Protein AF-A0A2N0QVG3-F1 (afdb_monomer)

Nearest PDB structures (foldseek):
  6f7s-assembly2_D  TM=3.711E-01  e=4.520E-01  Homo sapiens
  6f7s-assembly1_C  TM=3.712E-01  e=8.905E-01  Homo sapiens

Sequence (125 aa):
MELTIAETSQLQQLRAEILGELDKDENNLYSEEEEENINEDENLNNKKSSAWNYFKLQISGKKICKNCSQEYGEKTGISTLKKHLYYKHNIIIDKIKNTQTTLNFPRVDPWPITKQQMRNIAFVD

Organism: NCBI:txid588596

InterPro domains:
  IPR003656 Zinc finger, BED-type [PF02892] (49-90)
  IPR003656 Zinc finger, BED-type [PS50808] (46-96)
  IPR036236 Zinc finger C2H2 superfamily [SSF57667] (49-96)

Foldseek 3Di:
DDDDPVVVVVVVVVVVVVVVPPPDDDDDDDPPPPPVPPDPPPDDPDPDFPLLVQWDQDPQLWIAGNPPRDIDHNPDDPVVSQVCCCPPVVDHGPDPPPDDDDDPDPDDDPDDPVVVVVVVVVVPD

Secondary structure (DSSP, 8-state):
----HHHHHHHHHHHHHHHHTSSS-------------------------GGGGGEEEPTTS-EEETTT--EE-TT--HHHHHHHHHHHH----S---------------SS-HHHHHHHHHTT--

Radius of gyration: 36.76 Å; Cα contacts (8 Å, |Δi|>4): 51; chains: 1; bounding box: 73×49×100 Å

Mean predicted aligned error: 18.9 Å

Solvent-accessible surface area (backbone atoms only — not comparable to full-atom values): 8514 Å² total; per-residue (Å²): 138,80,82,58,74,67,61,58,52,53,54,52,51,56,53,53,53,65,64,66,67,76,82,75,86,83,86,84,80,83,81,73,81,72,75,75,77,80,67,87,77,80,84,63,100,60,91,69,64,75,64,54,79,52,44,45,78,44,96,88,47,32,34,29,33,74,87,76,64,51,77,38,60,60,86,63,53,69,69,60,53,46,48,47,36,34,78,77,67,70,45,84,73,71,85,81,76,88,69,79,82,77,78,87,68,84,86,74,73,93,59,60,67,70,60,53,49,55,54,58,59,71,69,74,118

Structure (mmCIF, N/CA/C/O backbone):
data_AF-A0A2N0QVG3-F1
#
_entry.id   AF-A0A2N0QVG3-F1
#
loop_
_atom_site.group_PDB
_atom_site.id
_atom_site.type_symbol
_atom_site.label_atom_id
_atom_site.label_alt_id
_atom_site.label_comp_id
_atom_site.label_asym_id
_atom_site.label_entity_id
_atom_site.label_seq_id
_atom_site.pdbx_PDB_ins_code
_atom_site.Cartn_x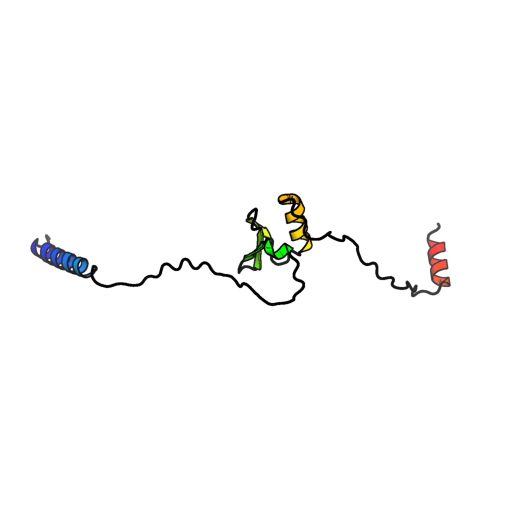
_atom_site.Cartn_y
_atom_site.Cartn_z
_atom_site.occupancy
_atom_site.B_iso_or_equiv
_atom_site.auth_seq_id
_atom_site.auth_comp_id
_atom_site.auth_asym_id
_atom_site.auth_atom_id
_atom_site.pdbx_PDB_model_num
ATOM 1 N N . MET A 1 1 ? -22.546 -13.315 76.893 1.00 44.44 1 MET A N 1
ATOM 2 C CA . MET A 1 1 ? -22.158 -11.897 77.029 1.00 44.44 1 MET A CA 1
ATOM 3 C C . MET A 1 1 ? -22.907 -11.179 75.924 1.00 44.44 1 MET A C 1
ATOM 5 O O . MET A 1 1 ? -22.442 -11.156 74.795 1.00 44.44 1 MET A O 1
ATOM 9 N N . GLU A 1 2 ? -24.154 -10.810 76.208 1.00 51.47 2 GLU A N 1
ATOM 10 C CA . GLU A 1 2 ? -25.101 -10.301 75.212 1.00 51.47 2 GLU A CA 1
ATOM 11 C C . GLU A 1 2 ? -25.014 -8.774 75.201 1.00 51.47 2 GLU A C 1
ATOM 13 O O . GLU A 1 2 ? -25.274 -8.133 76.219 1.00 51.47 2 GLU A O 1
ATOM 18 N N . LEU A 1 3 ? -24.561 -8.209 74.080 1.00 49.81 3 LEU A N 1
ATOM 19 C CA . LEU A 1 3 ? -24.538 -6.765 73.856 1.00 49.81 3 LEU A CA 1
ATOM 20 C C . LEU A 1 3 ? -25.980 -6.261 73.737 1.00 49.81 3 LEU A C 1
ATOM 22 O O . LEU A 1 3 ? -26.829 -6.880 73.093 1.00 49.81 3 LEU A O 1
ATOM 26 N N . THR A 1 4 ? -26.267 -5.177 74.446 1.00 55.53 4 THR A N 1
ATOM 27 C CA . THR A 1 4 ? -27.627 -4.721 74.731 1.00 55.53 4 THR A CA 1
ATOM 28 C C . THR A 1 4 ? -28.315 -4.135 73.495 1.00 55.53 4 THR A C 1
ATOM 30 O O . THR A 1 4 ? -27.714 -3.421 72.697 1.00 55.53 4 THR A O 1
ATOM 33 N N . ILE A 1 5 ? -29.616 -4.404 73.358 1.00 58.03 5 ILE A N 1
ATOM 34 C CA . ILE A 1 5 ? -30.475 -4.054 72.207 1.00 58.03 5 ILE A CA 1
ATOM 35 C C . ILE A 1 5 ? -30.412 -2.551 71.842 1.00 58.03 5 ILE A C 1
ATOM 37 O O . ILE A 1 5 ? -30.603 -2.183 70.684 1.00 58.03 5 ILE A O 1
ATOM 41 N N . ALA A 1 6 ? -30.061 -1.675 72.789 1.00 56.00 6 ALA A N 1
ATOM 42 C CA . ALA A 1 6 ? -29.926 -0.235 72.568 1.00 56.00 6 ALA A CA 1
ATOM 43 C C . ALA A 1 6 ? -28.764 0.156 71.628 1.00 56.00 6 ALA A C 1
ATOM 45 O O . ALA A 1 6 ? -28.908 1.097 70.847 1.00 56.00 6 ALA A O 1
ATOM 46 N N . GLU A 1 7 ? -27.646 -0.578 71.641 1.00 5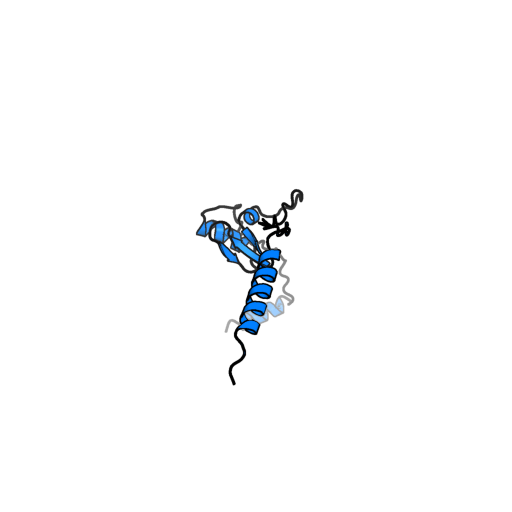7.06 7 GLU A N 1
ATOM 47 C CA . GLU A 1 7 ? -26.475 -0.276 70.796 1.00 57.06 7 GLU A CA 1
ATOM 48 C C . GLU A 1 7 ? -26.773 -0.532 69.311 1.00 57.06 7 GLU A C 1
ATOM 50 O O . GLU A 1 7 ? -26.280 0.174 68.430 1.00 57.06 7 GLU A O 1
ATOM 55 N N . THR A 1 8 ? -27.666 -1.485 69.027 1.00 62.22 8 THR A N 1
ATOM 56 C CA . THR A 1 8 ? -28.124 -1.769 67.660 1.00 62.22 8 THR A CA 1
ATOM 57 C C . THR A 1 8 ? -29.009 -0.653 67.103 1.00 62.22 8 THR A C 1
ATOM 59 O O . THR A 1 8 ? -28.889 -0.310 65.928 1.00 62.22 8 THR A O 1
ATOM 62 N N . SER A 1 9 ? -29.822 -0.019 67.957 1.00 68.38 9 SER A N 1
ATOM 63 C CA . SER A 1 9 ? -30.709 1.085 67.573 1.00 68.38 9 SER A CA 1
ATOM 64 C C . SER A 1 9 ? -29.931 2.359 67.248 1.00 68.38 9 SER A C 1
ATOM 66 O O . SER A 1 9 ? -30.252 3.038 66.275 1.00 68.38 9 SER A O 1
ATOM 68 N N . GLN A 1 10 ? -28.888 2.669 68.025 1.00 74.19 10 GLN A N 1
ATOM 69 C CA . GLN A 1 10 ? -28.033 3.833 67.772 1.00 74.19 10 GLN A CA 1
ATOM 70 C C . GLN A 1 10 ? -27.237 3.666 66.471 1.00 74.19 10 GLN A C 1
ATOM 72 O O . GLN A 1 10 ? -27.194 4.580 65.650 1.00 74.19 10 GLN A O 1
ATOM 77 N N . LEU A 1 11 ? -26.678 2.473 66.232 1.00 73.38 11 LEU A N 1
ATOM 78 C CA . LEU A 1 11 ? -25.992 2.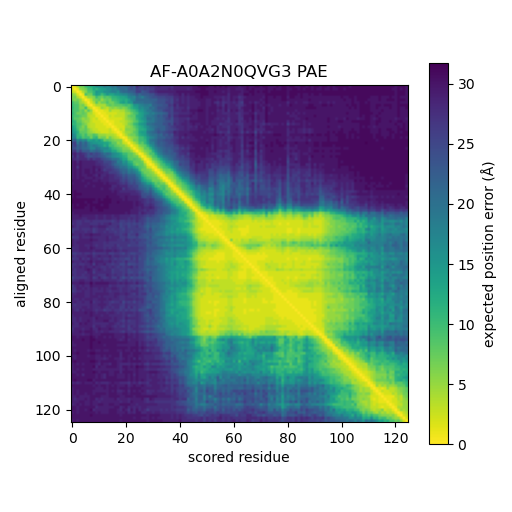155 64.976 1.00 73.38 11 LEU A CA 1
ATOM 79 C C . LEU A 1 11 ? -26.935 2.166 63.765 1.00 73.38 11 LEU A C 1
ATOM 81 O O . LEU A 1 11 ? -26.535 2.607 62.689 1.00 73.38 11 LEU A O 1
ATOM 85 N N . GLN A 1 12 ? -28.181 1.707 63.914 1.00 72.62 12 GLN A N 1
ATOM 86 C CA . GLN A 1 12 ? -29.173 1.765 62.836 1.00 72.62 12 GLN A CA 1
ATOM 87 C C . GLN A 1 12 ? -29.605 3.201 62.512 1.00 72.62 12 GLN A C 1
ATOM 89 O O . GLN A 1 12 ? -29.767 3.515 61.335 1.00 72.62 12 GLN A O 1
ATOM 94 N N . GLN A 1 13 ? -29.736 4.074 63.517 1.00 76.75 13 GLN A N 1
ATOM 95 C CA . GLN A 1 13 ? -30.055 5.493 63.314 1.00 76.75 13 GLN A CA 1
ATOM 96 C C . GLN A 1 13 ? -28.910 6.241 62.618 1.00 76.75 13 GLN A C 1
ATOM 98 O O . GLN A 1 13 ? -29.148 6.870 61.591 1.00 76.75 13 GLN A O 1
ATOM 103 N N . LEU A 1 14 ? -27.665 6.067 63.079 1.00 78.62 14 LEU A N 1
ATOM 104 C CA . LEU A 1 14 ? -26.471 6.621 62.421 1.00 78.62 14 LEU A CA 1
ATOM 105 C C . LEU A 1 14 ? -26.335 6.153 60.963 1.00 78.62 14 LEU A C 1
ATOM 107 O O . LEU A 1 14 ? -25.956 6.925 60.087 1.00 78.62 14 LEU A O 1
ATOM 111 N N . ARG A 1 15 ? -26.675 4.890 60.675 1.00 77.25 15 ARG A N 1
ATOM 112 C CA . ARG A 1 15 ? -26.609 4.336 59.314 1.00 77.25 15 ARG A CA 1
ATOM 113 C C . ARG A 1 15 ? -27.662 4.929 58.374 1.00 77.25 15 ARG A C 1
ATOM 115 O O . ARG A 1 15 ? -27.373 5.093 57.192 1.00 77.25 15 ARG A O 1
ATOM 122 N N . ALA A 1 16 ? -28.863 5.221 58.873 1.00 70.56 16 ALA A N 1
ATOM 123 C CA . ALA A 1 16 ? -29.923 5.848 58.084 1.00 70.56 16 ALA A CA 1
ATOM 124 C C . ALA A 1 16 ? -29.624 7.327 57.788 1.00 70.56 16 ALA A C 1
ATOM 126 O O . ALA A 1 16 ? -29.944 7.803 56.705 1.00 70.56 16 ALA A O 1
ATOM 127 N N . GLU A 1 17 ? -28.963 8.022 58.714 1.00 76.31 17 GLU A N 1
ATOM 128 C CA . GLU A 1 17 ? -28.546 9.419 58.550 1.00 76.31 17 GLU A CA 1
ATOM 129 C C . GLU A 1 17 ? -27.424 9.559 57.508 1.00 76.31 17 GLU A C 1
ATOM 131 O O . GLU A 1 17 ? -27.550 10.354 56.583 1.00 76.31 17 GLU A O 1
ATOM 136 N N . ILE A 1 18 ? -26.411 8.679 57.542 1.00 71.06 18 ILE A N 1
ATOM 137 C CA . ILE A 1 18 ? -25.334 8.635 56.529 1.00 71.06 18 ILE A CA 1
ATOM 138 C C . ILE A 1 18 ? -25.873 8.348 55.114 1.00 71.06 18 ILE A C 1
ATOM 140 O O . ILE A 1 18 ? -25.361 8.883 54.136 1.00 71.06 18 ILE A O 1
ATOM 144 N N . LEU A 1 19 ? -26.899 7.499 54.982 1.00 64.19 19 LEU A N 1
ATOM 145 C CA . LEU A 1 19 ? -27.511 7.189 53.682 1.00 64.19 19 LEU A CA 1
ATOM 146 C C . LEU A 1 19 ? -28.478 8.281 53.193 1.00 64.19 19 LEU A C 1
ATOM 148 O O . LEU A 1 19 ? -28.746 8.345 51.998 1.00 64.19 19 LEU A O 1
ATOM 152 N N . GLY A 1 20 ? -28.997 9.127 54.089 1.00 60.47 20 GLY A N 1
ATOM 153 C CA . GLY A 1 20 ? -29.916 10.219 53.756 1.00 60.47 20 GLY A CA 1
ATOM 154 C C . GLY A 1 20 ? -29.240 11.488 53.224 1.00 60.47 20 GLY A C 1
ATOM 155 O O . GLY A 1 20 ? -29.917 12.326 52.631 1.00 60.47 20 GLY A O 1
ATOM 156 N N . GLU A 1 21 ? -27.923 11.631 53.400 1.00 61.38 21 GLU A N 1
ATOM 157 C CA . GLU A 1 21 ? -27.152 12.803 52.950 1.00 61.38 21 GLU A CA 1
ATOM 158 C C . GLU A 1 21 ? -26.563 12.677 51.528 1.00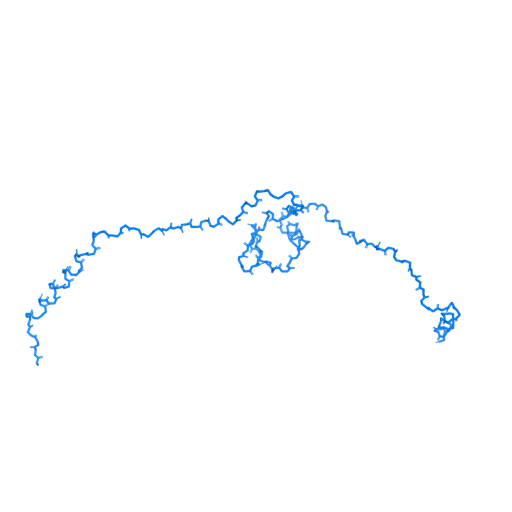 61.38 21 GLU A C 1
ATOM 160 O O . GLU A 1 21 ? -25.947 13.621 51.046 1.00 61.38 21 GLU A O 1
ATOM 165 N N . LEU A 1 22 ? -26.779 11.563 50.813 1.00 55.41 22 LEU A N 1
ATOM 166 C CA . LEU A 1 22 ? -26.197 11.335 49.476 1.00 55.41 22 LEU A CA 1
ATOM 167 C C . LEU A 1 22 ? -27.072 11.749 48.276 1.00 55.41 22 LEU A C 1
ATOM 169 O O . LEU A 1 22 ? -26.664 11.524 47.142 1.00 55.41 22 LEU A O 1
ATOM 173 N N . ASP A 1 23 ? -28.224 12.396 48.482 1.00 56.25 23 ASP A N 1
ATOM 174 C CA . ASP A 1 23 ? -29.160 12.716 47.383 1.00 56.25 23 ASP A CA 1
ATOM 175 C C . ASP A 1 23 ? -29.290 14.208 47.033 1.00 56.25 23 ASP A C 1
ATOM 177 O O . ASP A 1 23 ? -30.246 14.605 46.360 1.00 56.25 23 ASP A O 1
ATOM 181 N N . LYS A 1 24 ? -28.359 15.076 47.451 1.00 60.72 24 LYS A N 1
ATOM 182 C CA . LYS A 1 24 ? -28.376 16.488 47.029 1.00 60.72 24 LYS A CA 1
ATOM 183 C C . LYS A 1 24 ? -26.972 16.990 46.696 1.00 60.72 24 LYS A C 1
ATOM 185 O O . LYS A 1 24 ? -26.185 17.278 47.587 1.00 60.72 24 LYS A O 1
ATOM 190 N N . ASP A 1 25 ? -26.750 17.125 45.388 1.00 53.66 25 ASP A N 1
ATOM 191 C CA . ASP A 1 25 ? -25.697 17.894 44.711 1.00 53.66 25 ASP A CA 1
ATOM 192 C C . ASP A 1 25 ? -24.362 17.183 44.405 1.00 53.66 25 ASP A C 1
ATOM 194 O O . ASP A 1 25 ? -23.314 17.533 44.934 1.00 53.66 25 ASP A O 1
ATOM 198 N N . GLU A 1 26 ? -24.369 16.301 43.396 1.00 51.50 26 GLU A N 1
ATOM 199 C CA . GLU A 1 26 ? -23.228 16.187 42.470 1.00 51.50 26 GLU A CA 1
ATOM 200 C C . GLU A 1 26 ? -23.728 16.145 41.017 1.00 51.50 26 GLU A C 1
ATOM 202 O O . GLU A 1 26 ? -23.920 15.111 40.380 1.00 51.50 26 GLU A O 1
ATOM 207 N N . ASN A 1 27 ? -23.981 17.347 40.497 1.00 48.25 27 ASN A N 1
ATOM 208 C CA . ASN A 1 27 ? -23.789 17.632 39.084 1.00 48.25 27 ASN A CA 1
ATOM 209 C C . ASN A 1 27 ? -22.316 17.367 38.732 1.00 48.25 27 ASN A C 1
ATOM 211 O O . ASN A 1 27 ? -21.442 17.879 39.429 1.00 48.25 27 ASN A O 1
ATOM 215 N N . ASN A 1 28 ? -22.100 16.726 37.577 1.00 52.34 28 ASN A N 1
ATOM 216 C CA . ASN A 1 28 ? -20.855 16.636 36.796 1.00 52.34 28 ASN A CA 1
ATOM 217 C C . ASN A 1 28 ? -20.098 15.294 36.847 1.00 52.34 28 ASN A C 1
ATOM 219 O O . ASN A 1 28 ? -19.057 15.170 37.481 1.00 52.34 28 ASN A O 1
ATOM 223 N N . LEU A 1 29 ? -20.538 14.337 36.023 1.00 41.19 29 LEU A N 1
ATOM 224 C CA . LEU A 1 29 ? -19.590 13.475 35.316 1.00 41.19 29 LEU A CA 1
ATOM 225 C C . LEU A 1 29 ? -20.032 13.327 33.861 1.00 41.19 29 LEU A C 1
ATOM 227 O O . LEU A 1 29 ? -20.785 12.434 33.474 1.00 41.19 29 LEU A O 1
ATOM 231 N N . TYR A 1 30 ? -19.582 14.314 33.096 1.00 39.19 30 TYR A N 1
ATOM 232 C CA . TYR A 1 30 ? -19.478 14.356 31.648 1.00 39.19 30 TYR A CA 1
ATOM 233 C C . TYR A 1 30 ? -19.163 12.954 31.089 1.00 39.19 30 TYR A C 1
ATOM 235 O O . TYR A 1 30 ? -18.063 12.433 31.254 1.00 39.19 30 TYR A O 1
ATOM 243 N N . SER A 1 31 ? -20.153 12.305 30.470 1.00 43.00 31 SER A N 1
ATOM 244 C CA . SER A 1 31 ? -19.890 11.197 29.550 1.00 43.00 31 SER A CA 1
ATOM 245 C C . SER A 1 31 ? -19.570 11.848 28.214 1.00 43.00 31 SER A C 1
ATOM 247 O O . SER A 1 31 ? -20.438 12.031 27.363 1.00 43.00 31 SER A O 1
ATOM 249 N N . GLU A 1 32 ? -18.325 12.296 28.085 1.00 44.16 32 GLU A N 1
ATOM 250 C CA . GLU A 1 32 ? -17.714 12.533 26.788 1.00 44.16 32 GLU A CA 1
ATOM 251 C C . GLU A 1 32 ? -17.774 11.214 26.021 1.00 44.16 32 GLU A C 1
ATOM 253 O O . GLU A 1 32 ? -16.943 10.323 26.186 1.00 44.16 32 GLU A O 1
ATOM 258 N N . GLU A 1 33 ? -18.759 11.084 25.141 1.00 48.41 33 GLU A N 1
ATOM 259 C CA . GLU A 1 33 ? -18.504 10.413 23.877 1.00 48.41 33 GLU A CA 1
ATOM 260 C C . GLU A 1 33 ? -17.502 11.303 23.130 1.00 48.41 33 GLU A C 1
ATOM 262 O O . GLU A 1 33 ? -17.859 12.108 22.272 1.00 48.41 33 GLU A O 1
ATOM 267 N N . GLU A 1 34 ? -16.232 11.216 23.535 1.00 46.03 34 GLU A N 1
ATOM 268 C CA . GLU A 1 34 ? -15.094 11.680 22.758 1.00 46.03 34 GLU A CA 1
ATOM 269 C C . GLU A 1 34 ? -15.065 10.821 21.488 1.00 46.03 34 GLU A C 1
ATOM 271 O O . GLU A 1 34 ? -14.346 9.828 21.349 1.00 46.03 34 GLU A O 1
ATOM 276 N N . GLU A 1 35 ? -15.890 11.210 20.516 1.00 50.53 35 GLU A N 1
ATOM 277 C CA . GLU A 1 35 ? -15.490 11.131 19.126 1.00 50.53 35 GLU A CA 1
ATOM 278 C C . GLU A 1 35 ? -14.189 11.929 19.014 1.00 50.53 35 GLU A C 1
ATOM 280 O O . GLU A 1 35 ? -14.192 13.125 18.724 1.00 50.53 35 GLU A O 1
ATOM 285 N N . GLU A 1 36 ? -13.056 11.271 19.279 1.00 38.66 36 GLU A N 1
ATOM 286 C CA . GLU A 1 36 ? -11.757 11.816 18.924 1.00 38.66 36 GLU A CA 1
ATOM 287 C C . GLU A 1 36 ? -11.731 11.960 17.398 1.00 38.66 36 GLU A C 1
ATOM 289 O O . GLU A 1 36 ? -11.426 11.042 16.627 1.00 38.66 36 GLU A O 1
ATOM 294 N N . ASN A 1 37 ? -12.114 13.158 16.966 1.00 50.56 37 ASN A N 1
ATOM 295 C CA . ASN A 1 37 ? -11.885 13.715 15.656 1.00 50.56 37 ASN A CA 1
ATOM 296 C C . ASN A 1 37 ? -10.367 13.836 15.492 1.00 50.56 37 ASN A C 1
ATOM 298 O O . ASN A 1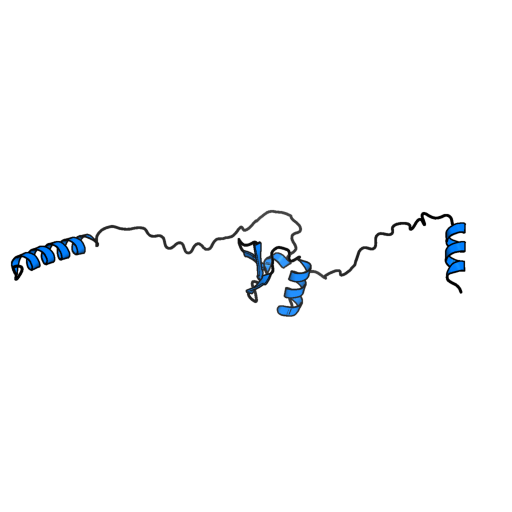 37 ? -9.749 14.855 15.797 1.00 50.56 37 ASN A O 1
ATOM 302 N N . ILE A 1 38 ? -9.738 12.738 15.069 1.00 46.69 38 ILE A N 1
ATOM 303 C CA . ILE A 1 38 ? -8.322 12.732 14.728 1.00 46.69 38 ILE A CA 1
ATOM 304 C C . ILE A 1 38 ? -8.183 13.440 13.380 1.00 46.69 38 ILE A C 1
ATOM 306 O O . ILE A 1 38 ? -8.170 12.809 12.324 1.00 46.69 38 ILE A O 1
ATOM 310 N N . ASN A 1 39 ? -8.043 14.760 13.479 1.00 46.00 39 ASN A N 1
ATOM 311 C CA . ASN A 1 39 ? -7.430 15.673 12.527 1.00 46.00 39 ASN A CA 1
ATOM 312 C C . ASN A 1 39 ? -7.907 15.509 11.077 1.00 46.00 39 ASN A C 1
ATOM 314 O O . ASN A 1 39 ? -7.243 14.877 10.246 1.00 46.00 39 ASN A O 1
ATOM 318 N N . GLU A 1 40 ? -8.977 16.222 10.734 1.00 49.56 40 GLU A N 1
ATOM 319 C CA . GLU A 1 40 ? -9.017 16.879 9.431 1.00 49.56 40 GLU A CA 1
ATOM 320 C C . GLU A 1 40 ? -7.831 17.862 9.348 1.00 49.56 40 GLU A C 1
ATOM 322 O O . GLU A 1 40 ? -7.922 19.037 9.690 1.00 49.56 40 GLU A O 1
ATOM 327 N N . ASP A 1 41 ? -6.679 17.353 8.892 1.00 46.41 41 ASP A N 1
ATOM 328 C CA . ASP A 1 41 ? -5.665 18.119 8.150 1.00 46.41 41 ASP A CA 1
ATOM 329 C C . ASP A 1 41 ? -6.342 18.582 6.849 1.00 46.41 41 ASP A C 1
ATOM 331 O O . ASP A 1 41 ? -6.109 18.064 5.754 1.00 46.41 41 ASP A O 1
ATOM 335 N N . GLU A 1 42 ? -7.289 19.510 6.996 1.00 53.47 42 GLU A N 1
ATOM 336 C CA . GLU A 1 42 ? -7.651 20.418 5.934 1.00 53.47 42 GLU A CA 1
ATOM 337 C C . GLU A 1 42 ? -6.468 21.368 5.768 1.00 53.47 42 GLU A C 1
ATOM 339 O O . GLU A 1 42 ? -6.191 22.219 6.613 1.00 53.47 42 GLU A O 1
ATOM 344 N N . ASN A 1 43 ? -5.809 21.214 4.620 1.00 47.19 43 ASN A N 1
ATOM 345 C CA . ASN A 1 43 ? -4.836 22.127 4.030 1.00 47.19 43 ASN A CA 1
ATOM 346 C C . ASN A 1 43 ? -3.356 21.749 4.179 1.00 47.19 43 ASN A C 1
ATOM 348 O O . ASN A 1 43 ? -2.514 22.526 4.627 1.00 47.19 43 ASN A O 1
ATOM 352 N N . LEU A 1 44 ? -3.001 20.615 3.577 1.00 42.62 44 LEU A N 1
ATOM 353 C CA . LEU A 1 44 ? -1.739 20.510 2.861 1.00 42.62 44 LEU A CA 1
ATOM 354 C C . LEU A 1 44 ? -2.017 20.059 1.430 1.00 42.62 44 LEU A C 1
ATOM 356 O O . LEU A 1 44 ? -2.492 18.950 1.194 1.00 42.62 44 LEU A O 1
ATOM 360 N N . ASN A 1 45 ? -1.593 20.876 0.466 1.00 47.50 45 ASN A N 1
ATOM 361 C CA . ASN A 1 45 ? -1.365 20.526 -0.944 1.00 47.50 45 ASN A CA 1
ATOM 362 C C . ASN A 1 45 ? -0.287 19.423 -1.116 1.00 47.50 45 ASN A C 1
ATOM 364 O O . ASN A 1 45 ? 0.531 19.442 -2.038 1.00 47.50 45 ASN A O 1
ATOM 368 N N . ASN A 1 46 ? -0.248 18.455 -0.204 1.00 51.91 46 ASN A N 1
ATOM 369 C CA . ASN A 1 46 ? 0.625 17.308 -0.207 1.00 51.91 46 ASN A CA 1
ATOM 370 C C . ASN A 1 46 ? -0.020 16.220 -1.060 1.00 51.91 46 ASN A C 1
ATOM 372 O O . ASN A 1 46 ? -1.162 15.828 -0.841 1.00 51.91 46 ASN A O 1
ATOM 376 N N . LYS A 1 47 ? 0.754 15.684 -2.004 1.00 64.69 47 LYS A N 1
ATOM 377 C CA . LYS A 1 47 ? 0.426 14.549 -2.882 1.00 64.69 47 LYS A CA 1
ATOM 378 C C . LYS A 1 47 ? 0.262 13.231 -2.096 1.00 64.69 47 LYS A C 1
ATOM 380 O O . LYS A 1 47 ? 0.852 12.212 -2.453 1.00 64.69 47 LYS A O 1
ATOM 385 N N . LYS A 1 48 ? -0.470 13.228 -0.980 1.00 73.69 48 LYS A N 1
ATOM 386 C CA . LYS A 1 48 ? -0.837 12.008 -0.264 1.00 73.69 48 LYS A CA 1
ATOM 387 C C . LYS A 1 48 ? -1.777 11.223 -1.184 1.00 73.69 48 LYS A C 1
ATOM 389 O O . LYS A 1 48 ? -2.716 11.760 -1.758 1.00 73.69 48 LYS A O 1
ATOM 394 N N . SER A 1 49 ? -1.474 9.943 -1.375 1.00 81.94 49 SER A N 1
ATOM 395 C CA . SER A 1 49 ? -2.301 9.040 -2.179 1.00 81.94 49 SER A CA 1
ATOM 396 C C . SER A 1 49 ? -3.726 8.990 -1.619 1.00 81.94 49 SER A C 1
ATOM 398 O O . SER A 1 49 ? -3.891 8.743 -0.426 1.00 81.94 49 SER A O 1
ATOM 400 N N . SER A 1 50 ? -4.743 9.092 -2.478 1.00 88.25 50 SER A N 1
ATOM 401 C CA . SER A 1 50 ? -6.169 8.995 -2.107 1.00 88.25 50 SER A CA 1
ATOM 402 C C . SER A 1 50 ? -6.540 7.681 -1.404 1.00 88.25 50 SER A C 1
ATOM 404 O O . SER A 1 50 ? -7.554 7.600 -0.718 1.00 88.25 50 SER A O 1
ATOM 406 N N . ALA A 1 51 ? -5.681 6.659 -1.492 1.00 89.62 51 ALA A N 1
ATOM 407 C CA . ALA A 1 51 ? -5.819 5.413 -0.740 1.00 89.62 51 ALA A CA 1
ATOM 408 C C . ALA A 1 51 ? -5.874 5.600 0.782 1.00 89.62 51 ALA A C 1
ATOM 410 O O . ALA A 1 51 ? -6.505 4.785 1.447 1.00 89.62 51 ALA A O 1
ATOM 411 N N . TRP A 1 52 ? -5.271 6.657 1.334 1.00 91.69 52 TRP A N 1
ATOM 412 C CA . TRP A 1 52 ? -5.314 6.912 2.777 1.00 91.69 52 TRP A CA 1
ATOM 413 C C . TRP A 1 52 ? -6.727 7.184 3.304 1.00 91.69 52 TRP A C 1
ATOM 415 O O . TRP A 1 52 ? -7.009 6.843 4.448 1.00 91.69 52 TRP A O 1
ATOM 425 N N . ASN A 1 53 ? -7.647 7.659 2.459 1.00 92.50 53 ASN A N 1
ATOM 426 C CA . ASN A 1 53 ? -9.030 7.947 2.850 1.00 92.50 53 ASN A CA 1
ATOM 427 C C . ASN A 1 53 ? -9.795 6.694 3.322 1.00 92.50 53 ASN A C 1
ATOM 429 O O . ASN A 1 53 ? -10.765 6.808 4.073 1.00 92.50 53 ASN A O 1
ATOM 433 N N . TYR A 1 54 ? -9.334 5.500 2.936 1.00 93.44 54 TYR A N 1
ATOM 434 C CA . TYR A 1 54 ? -9.952 4.211 3.265 1.00 93.44 54 TYR A CA 1
ATOM 435 C C . TYR A 1 54 ? -9.366 3.535 4.510 1.00 93.44 54 TYR A C 1
ATOM 437 O O . TYR A 1 54 ? -9.815 2.452 4.890 1.00 93.44 54 TYR A O 1
ATOM 445 N N . PHE A 1 55 ? -8.376 4.152 5.157 1.00 94.38 55 PHE A N 1
ATOM 446 C CA . PHE A 1 55 ? -7.741 3.610 6.354 1.00 94.38 55 PHE A CA 1
ATOM 447 C C . PHE A 1 55 ? -7.875 4.581 7.527 1.00 94.38 55 PHE A C 1
ATOM 449 O O . PHE A 1 55 ? -7.860 5.795 7.349 1.00 94.38 55 PHE A O 1
ATOM 456 N N . LYS A 1 56 ? -8.029 4.036 8.733 1.00 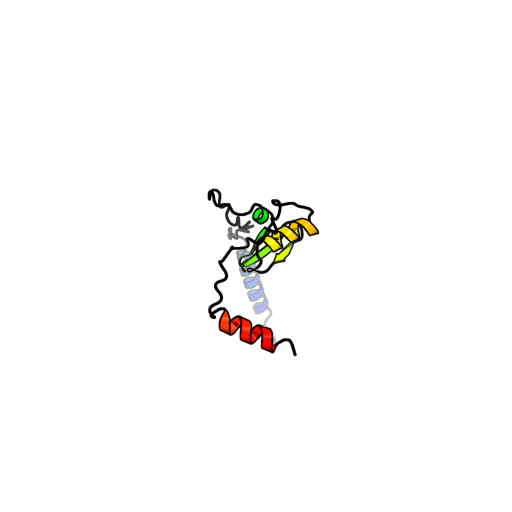94.06 56 LYS A N 1
ATOM 457 C CA . LYS A 1 56 ? -7.892 4.760 10.001 1.00 94.06 56 LYS A CA 1
ATOM 458 C C . LYS A 1 56 ? -6.498 4.491 10.560 1.00 94.06 56 LYS A C 1
ATOM 460 O O . LYS A 1 56 ? -6.034 3.350 10.506 1.00 94.06 56 LYS A O 1
ATOM 465 N N . LEU A 1 57 ? -5.829 5.522 11.069 1.00 92.62 57 LEU A N 1
ATOM 466 C CA . LEU A 1 57 ? -4.598 5.360 11.840 1.00 92.62 57 LEU A CA 1
ATOM 467 C C . LEU A 1 57 ? -4.962 5.181 13.312 1.00 92.62 57 LEU A C 1
ATOM 469 O O . LEU A 1 57 ? -5.769 5.934 13.843 1.00 92.62 57 LEU A O 1
ATOM 473 N N . GLN A 1 58 ? -4.358 4.191 13.955 1.00 90.88 58 GLN A N 1
ATOM 474 C CA . GLN A 1 58 ? -4.453 3.984 15.392 1.00 90.88 58 GLN A CA 1
ATOM 475 C C . GLN A 1 58 ? -3.231 4.602 16.081 1.00 90.88 58 GLN A C 1
ATOM 477 O O . GLN A 1 58 ? -2.142 4.623 15.504 1.00 90.88 58 GLN A O 1
ATOM 482 N N . ILE A 1 59 ? -3.389 5.029 17.338 1.00 85.94 59 ILE A N 1
ATOM 483 C CA . ILE A 1 59 ? -2.316 5.602 18.177 1.00 85.94 59 ILE A CA 1
ATOM 484 C C . ILE A 1 59 ? -1.104 4.654 18.275 1.00 85.94 59 ILE A C 1
ATOM 486 O O . ILE A 1 59 ? 0.039 5.092 18.313 1.00 85.94 59 ILE A O 1
ATOM 490 N N . SER A 1 60 ? -1.339 3.339 18.216 1.00 86.69 60 SER A N 1
ATOM 491 C CA . SER A 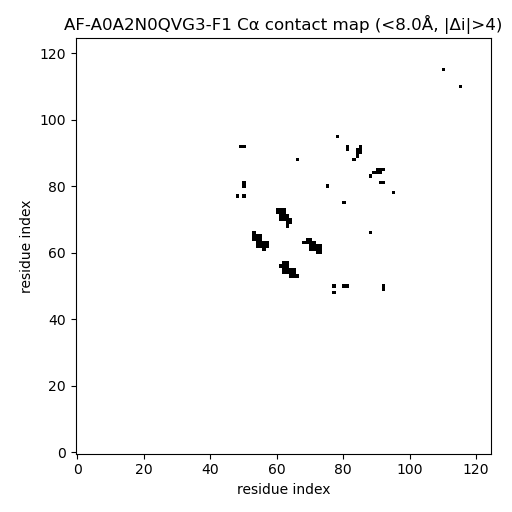1 60 ? -0.301 2.298 18.191 1.00 86.69 60 SER A CA 1
ATOM 492 C C . SER A 1 60 ? 0.535 2.245 16.898 1.00 86.69 60 SER A C 1
ATOM 494 O O . SER A 1 60 ? 1.378 1.362 16.755 1.00 86.69 60 SER A O 1
ATOM 496 N N . GLY A 1 61 ? 0.274 3.120 15.921 1.00 87.75 61 GLY A N 1
ATOM 497 C CA . GLY A 1 61 ? 0.910 3.120 14.598 1.00 87.75 61 GLY A CA 1
ATOM 498 C C . GLY A 1 61 ? 0.299 2.114 13.616 1.00 87.75 61 GLY A C 1
ATOM 499 O O . GLY A 1 61 ? 0.682 2.059 12.444 1.00 87.75 61 GLY A O 1
ATOM 500 N N . LYS A 1 62 ? -0.676 1.314 14.059 1.00 92.44 62 LYS A N 1
AT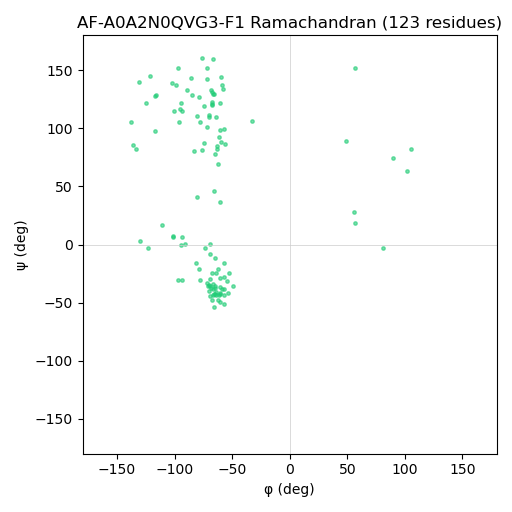OM 501 C CA . LYS A 1 62 ? -1.412 0.389 13.194 1.00 92.44 62 LYS A CA 1
ATOM 502 C C . LYS A 1 62 ? -2.368 1.136 12.266 1.00 92.44 62 LYS A C 1
ATOM 504 O O . LYS A 1 62 ? -2.874 2.210 12.579 1.00 92.44 62 LYS A O 1
ATOM 509 N N . LYS A 1 63 ? -2.633 0.541 11.106 1.00 94.25 63 LYS A N 1
ATOM 510 C CA . LYS A 1 63 ? -3.561 1.054 10.091 1.00 94.25 63 LYS A CA 1
ATOM 511 C C . LYS A 1 63 ? -4.715 0.073 9.951 1.00 94.25 63 LYS A C 1
ATOM 513 O O . LYS A 1 63 ? -4.473 -1.111 9.743 1.00 94.25 63 LYS A O 1
ATOM 518 N N . ILE A 1 64 ? -5.947 0.553 10.030 1.00 95.75 64 ILE A N 1
ATOM 519 C CA . ILE A 1 64 ? -7.153 -0.281 10.001 1.00 95.75 64 ILE A CA 1
ATOM 520 C C . ILE A 1 64 ? -7.972 0.073 8.765 1.00 95.75 64 ILE A C 1
ATOM 522 O O . ILE A 1 64 ? -8.258 1.246 8.529 1.00 95.75 64 ILE A O 1
ATOM 526 N N . CYS A 1 65 ? -8.351 -0.918 7.958 1.00 96.38 65 CYS A N 1
ATOM 527 C CA . CYS A 1 65 ? -9.253 -0.680 6.831 1.00 96.38 65 CYS A CA 1
ATOM 528 C C . CYS A 1 65 ? -10.658 -0.305 7.325 1.00 96.38 65 CYS A C 1
ATOM 530 O O . CYS A 1 65 ? -11.241 -1.029 8.125 1.00 96.38 65 CYS A O 1
ATOM 532 N N . LYS A 1 66 ? -11.247 0.772 6.796 1.00 95.06 66 LYS A N 1
ATOM 533 C CA . LYS A 1 66 ? -12.610 1.203 7.154 1.00 95.06 66 LYS A CA 1
ATOM 534 C C . LYS A 1 66 ? -13.704 0.228 6.691 1.00 95.06 66 LYS A C 1
ATOM 536 O O . LYS A 1 66 ? -14.776 0.215 7.280 1.00 95.06 66 LYS A O 1
ATOM 541 N N . ASN A 1 67 ? -13.448 -0.577 5.656 1.00 93.69 67 ASN A N 1
ATOM 542 C CA . ASN A 1 67 ? -14.452 -1.447 5.034 1.00 93.69 67 ASN A CA 1
ATOM 543 C C . ASN A 1 67 ? -14.479 -2.879 5.593 1.00 93.69 67 ASN A C 1
ATOM 545 O O . ASN A 1 67 ? -15.529 -3.511 5.567 1.00 93.69 67 ASN A O 1
ATOM 549 N N . CYS A 1 68 ? -13.344 -3.419 6.046 1.00 95.25 68 CYS A N 1
ATOM 550 C CA . CYS A 1 68 ? -13.262 -4.788 6.586 1.00 95.25 68 CYS A CA 1
ATOM 551 C C . CYS A 1 68 ? -12.552 -4.892 7.939 1.00 95.25 68 CYS A C 1
ATOM 553 O O . CYS A 1 68 ? -12.326 -6.003 8.413 1.00 95.25 68 CYS A O 1
ATOM 555 N N . SER A 1 69 ? -12.143 -3.766 8.529 1.00 94.25 69 SER A N 1
ATOM 556 C CA . SER A 1 69 ? -11.418 -3.708 9.805 1.00 94.25 69 SER A CA 1
ATOM 557 C C . SER A 1 69 ? -10.117 -4.517 9.845 1.00 94.25 69 SER A C 1
ATOM 559 O O . SER A 1 69 ? -9.588 -4.793 10.916 1.00 94.25 69 SER A O 1
ATOM 561 N N . GLN A 1 70 ? -9.560 -4.881 8.684 1.00 95.56 70 GLN A N 1
ATOM 562 C CA . GLN A 1 70 ? -8.278 -5.570 8.619 1.00 95.56 70 GLN A CA 1
ATOM 563 C C . GLN A 1 70 ? -7.147 -4.644 9.090 1.00 95.56 70 GLN A C 1
ATOM 565 O O . GLN A 1 70 ? -7.006 -3.518 8.601 1.00 95.56 70 GLN A O 1
ATOM 570 N N . GLU A 1 71 ? -6.333 -5.147 10.018 1.00 95.31 71 GLU A N 1
ATOM 571 C CA . GLU A 1 71 ? -5.188 -4.438 10.583 1.00 95.31 71 GLU A CA 1
ATOM 572 C C . GLU A 1 71 ? -3.924 -4.604 9.734 1.00 95.31 71 GLU A C 1
ATOM 574 O O . GLU A 1 71 ? -3.614 -5.674 9.206 1.00 95.31 71 GLU A O 1
ATOM 579 N N . TYR A 1 72 ? -3.147 -3.531 9.670 1.00 95.31 72 TYR A N 1
ATOM 580 C CA . TYR A 1 72 ? -1.846 -3.463 9.031 1.00 95.31 72 TYR A CA 1
ATOM 581 C C . TYR A 1 72 ? -0.841 -2.824 9.979 1.00 95.31 72 TYR A C 1
ATOM 583 O O . TYR A 1 72 ? -1.135 -1.837 10.654 1.00 95.31 72 TYR A O 1
ATOM 591 N N . GLY A 1 73 ? 0.377 -3.362 10.000 1.00 94.19 73 GLY A N 1
ATOM 592 C CA . GLY A 1 73 ? 1.459 -2.786 10.792 1.00 94.19 73 GLY A CA 1
ATOM 593 C C . GLY A 1 73 ? 1.889 -1.412 10.274 1.00 94.19 73 GLY A C 1
ATOM 594 O O . GLY A 1 73 ? 1.703 -1.083 9.097 1.00 94.19 73 GLY A O 1
ATOM 595 N N . GLU A 1 74 ? 2.547 -0.644 11.136 1.00 91.50 74 GLU A N 1
ATOM 596 C CA . GLU A 1 74 ? 3.038 0.709 10.856 1.00 91.50 74 GLU A CA 1
ATOM 597 C C . GLU A 1 74 ? 3.911 0.782 9.594 1.00 91.50 74 GLU A C 1
ATOM 599 O O . GLU A 1 74 ? 3.711 1.636 8.730 1.00 91.50 74 GLU A O 1
ATOM 604 N N . LYS A 1 75 ? 4.801 -0.199 9.404 1.00 91.62 75 LYS A N 1
ATOM 605 C CA . LYS A 1 75 ? 5.728 -0.278 8.260 1.00 91.62 75 LYS A CA 1
ATOM 606 C C . LYS A 1 75 ? 5.063 -0.665 6.934 1.00 91.62 75 LYS A C 1
ATOM 608 O O . LYS A 1 75 ? 5.727 -0.725 5.902 1.00 91.62 75 LYS A O 1
ATOM 613 N N . THR A 1 76 ? 3.759 -0.943 6.932 1.00 93.19 76 THR A N 1
ATOM 614 C CA . THR A 1 76 ? 3.044 -1.331 5.712 1.00 93.19 76 THR A CA 1
ATOM 615 C C . THR A 1 76 ? 2.983 -0.161 4.732 1.00 93.19 76 THR A C 1
ATOM 617 O O . THR A 1 76 ? 2.415 0.893 5.034 1.00 93.19 76 THR A O 1
ATOM 620 N N . GLY A 1 77 ? 3.550 -0.360 3.541 1.00 90.69 77 GLY A N 1
ATOM 621 C CA . GLY A 1 77 ? 3.562 0.634 2.471 1.00 90.69 77 GLY A CA 1
ATOM 622 C C . GLY A 1 77 ? 2.225 0.776 1.736 1.00 90.69 77 GLY A C 1
ATOM 623 O O . GLY A 1 77 ? 1.387 -0.127 1.726 1.00 90.69 77 GLY A O 1
ATOM 624 N N . ILE A 1 78 ? 2.057 1.908 1.045 1.00 90.75 78 ILE A N 1
ATOM 625 C CA . ILE A 1 78 ? 0.832 2.265 0.308 1.00 90.75 78 ILE A CA 1
ATOM 626 C C . ILE A 1 78 ? 0.477 1.270 -0.807 1.00 90.75 78 ILE A C 1
ATOM 628 O O . ILE A 1 78 ? -0.693 1.089 -1.125 1.00 90.75 78 ILE A O 1
ATOM 632 N N . SER A 1 79 ? 1.470 0.598 -1.396 1.00 90.12 79 SER A N 1
ATOM 633 C CA . SER A 1 79 ? 1.268 -0.402 -2.452 1.00 90.12 79 SER A CA 1
ATOM 634 C C . SER A 1 79 ? 0.484 -1.614 -1.947 1.00 90.12 79 SER A C 1
ATOM 636 O O . SER A 1 79 ? -0.419 -2.094 -2.632 1.00 90.12 79 SER A O 1
ATOM 638 N N . THR A 1 80 ? 0.781 -2.076 -0.732 1.00 92.44 80 THR A N 1
ATOM 639 C CA . THR A 1 80 ? 0.056 -3.165 -0.069 1.00 92.44 80 THR A CA 1
ATOM 640 C C . THR A 1 80 ? -1.376 -2.750 0.249 1.00 92.44 80 THR A C 1
ATOM 642 O O . THR A 1 80 ? -2.305 -3.507 -0.022 1.00 92.44 80 THR A O 1
ATOM 645 N N . LEU A 1 81 ? -1.566 -1.524 0.741 1.00 93.81 81 LEU A N 1
ATOM 646 C CA . LEU A 1 81 ? -2.888 -0.971 1.043 1.00 93.81 81 LEU A CA 1
ATOM 647 C C . LEU A 1 81 ? -3.750 -0.825 -0.222 1.00 93.81 81 LEU A C 1
ATOM 649 O O . LEU A 1 81 ? -4.905 -1.239 -0.236 1.00 93.81 81 LEU A O 1
ATOM 653 N N . LYS A 1 82 ? -3.178 -0.332 -1.329 1.00 92.69 82 LYS A N 1
ATOM 654 C CA . LYS A 1 82 ? -3.863 -0.274 -2.632 1.00 92.69 82 LYS A CA 1
ATOM 655 C C . LYS A 1 82 ? -4.253 -1.665 -3.141 1.00 92.69 82 LYS A C 1
ATOM 657 O O . LYS A 1 82 ? -5.372 -1.851 -3.607 1.00 92.69 82 LYS A O 1
ATOM 662 N N . LYS A 1 83 ? -3.361 -2.658 -3.020 1.00 92.25 83 LYS A N 1
ATOM 663 C CA . LYS A 1 83 ? -3.671 -4.055 -3.377 1.00 92.25 83 LYS A CA 1
ATOM 664 C C . LYS A 1 83 ? -4.820 -4.607 -2.541 1.00 92.25 83 LYS A C 1
ATOM 666 O O . LYS A 1 83 ? -5.694 -5.263 -3.090 1.00 92.25 83 LYS A O 1
ATOM 671 N N . HIS A 1 84 ? -4.833 -4.336 -1.239 1.00 94.88 84 HIS A N 1
ATOM 672 C CA . HIS A 1 84 ? -5.932 -4.738 -0.370 1.00 94.88 84 HIS A CA 1
ATOM 673 C C . HIS A 1 84 ? -7.274 -4.181 -0.858 1.00 94.88 84 HIS A C 1
ATOM 675 O O . HIS A 1 84 ? -8.205 -4.952 -1.076 1.00 94.88 84 HIS A O 1
ATOM 681 N N . LEU A 1 85 ? -7.345 -2.871 -1.108 1.00 94.38 85 LEU A N 1
ATOM 682 C CA . LEU A 1 85 ? -8.556 -2.217 -1.608 1.00 94.38 85 LEU A CA 1
ATOM 683 C C . LEU A 1 85 ? -9.018 -2.799 -2.951 1.00 94.38 85 LEU A C 1
ATOM 685 O O . LEU A 1 85 ? -10.211 -3.025 -3.141 1.00 94.38 85 LEU A O 1
ATOM 689 N N . TYR A 1 86 ? -8.082 -3.128 -3.841 1.00 93.62 86 TYR A N 1
ATOM 690 C CA . TYR A 1 86 ? -8.391 -3.781 -5.109 1.00 93.62 86 TYR A CA 1
ATOM 691 C C . TYR A 1 86 ? -8.948 -5.201 -4.917 1.00 93.62 86 TYR A C 1
ATOM 693 O O . TYR A 1 86 ? -10.033 -5.503 -5.395 1.00 93.62 86 TYR A O 1
ATOM 701 N N . TYR A 1 87 ? -8.252 -6.075 -4.186 1.00 94.50 87 TYR A N 1
ATOM 702 C CA . TYR A 1 87 ? -8.637 -7.490 -4.091 1.00 94.50 87 TYR A CA 1
ATOM 703 C C . TYR A 1 87 ? -9.805 -7.763 -3.139 1.00 94.50 87 TYR A C 1
ATOM 705 O O . TYR A 1 87 ? -10.528 -8.734 -3.336 1.00 94.50 87 TYR A O 1
ATOM 713 N N . LYS A 1 88 ? -9.968 -6.961 -2.081 1.00 96.06 88 LYS A N 1
ATOM 714 C CA . LYS A 1 88 ? -11.014 -7.170 -1.066 1.00 96.06 88 LYS A CA 1
ATOM 715 C C . LYS A 1 88 ? -12.251 -6.317 -1.297 1.00 96.06 88 LYS A C 1
ATOM 717 O O . LYS A 1 88 ? -13.341 -6.745 -0.938 1.00 96.06 88 LYS A O 1
ATOM 722 N N . HIS A 1 89 ? -12.085 -5.138 -1.891 1.00 95.06 89 HIS A N 1
ATOM 723 C CA . HIS A 1 89 ? -13.164 -4.162 -2.038 1.00 95.06 89 HIS A CA 1
ATOM 724 C C . HIS A 1 89 ? -13.422 -3.753 -3.491 1.00 95.06 89 HIS A C 1
ATOM 726 O O . HIS A 1 89 ? -14.355 -2.999 -3.742 1.00 95.06 89 HIS A O 1
ATOM 732 N N . ASN A 1 90 ? -12.632 -4.249 -4.450 1.00 93.69 90 ASN A N 1
ATOM 733 C CA . ASN A 1 90 ? -12.727 -3.892 -5.866 1.00 93.69 90 ASN A CA 1
ATOM 734 C C . ASN A 1 90 ? -12.620 -2.371 -6.122 1.00 93.69 90 ASN A C 1
ATOM 736 O O . ASN A 1 90 ? -13.152 -1.853 -7.102 1.00 93.69 90 ASN A O 1
ATOM 740 N N . ILE A 1 91 ? -11.919 -1.650 -5.235 1.00 91.56 91 ILE A N 1
ATOM 741 C CA . ILE A 1 91 ? -11.689 -0.202 -5.319 1.00 91.56 91 ILE A CA 1
ATOM 742 C C . ILE A 1 91 ? -10.348 0.035 -6.022 1.00 91.56 91 ILE A C 1
ATOM 744 O O . ILE A 1 91 ? -9.298 -0.416 -5.556 1.00 91.56 91 ILE A O 1
ATOM 748 N N . ILE A 1 92 ? -10.365 0.764 -7.139 1.00 89.62 92 ILE A N 1
ATOM 749 C CA . ILE A 1 92 ? -9.172 1.057 -7.946 1.00 89.62 92 ILE A CA 1
ATOM 750 C C . ILE A 1 92 ? -8.687 2.473 -7.633 1.00 89.62 92 ILE A C 1
ATOM 752 O O . ILE A 1 92 ? -9.368 3.447 -7.940 1.00 89.62 92 ILE A O 1
ATOM 756 N N . ILE A 1 93 ? -7.488 2.588 -7.051 1.00 82.62 93 ILE A N 1
ATOM 757 C CA . ILE A 1 93 ? 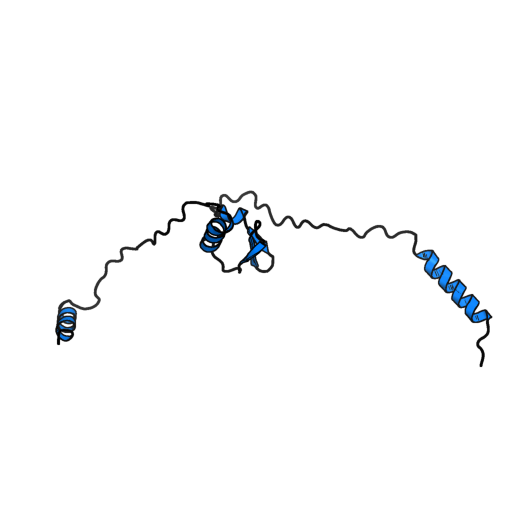-6.898 3.873 -6.654 1.00 82.62 93 ILE A CA 1
ATOM 758 C C . ILE A 1 93 ? -5.609 4.129 -7.425 1.00 82.62 93 ILE A C 1
ATOM 760 O O . ILE A 1 93 ? -4.529 3.661 -7.045 1.00 82.62 93 ILE A O 1
ATOM 764 N N . ASP A 1 94 ? -5.747 4.910 -8.495 1.00 75.88 94 ASP A N 1
ATOM 765 C CA . ASP A 1 94 ? -4.773 5.110 -9.569 1.00 75.88 94 ASP A CA 1
ATOM 766 C C . ASP A 1 94 ? -4.356 3.800 -10.253 1.00 75.88 94 ASP A C 1
ATOM 768 O O . ASP A 1 94 ? -4.311 2.722 -9.657 1.00 75.88 94 ASP A O 1
ATOM 772 N N . LYS A 1 95 ? -3.974 3.873 -11.530 1.00 68.06 95 LYS A N 1
ATOM 773 C CA . LYS A 1 95 ? -3.318 2.731 -12.178 1.00 68.06 95 LYS A CA 1
ATOM 774 C C . LYS A 1 95 ? -1.984 2.503 -11.468 1.00 68.06 95 LYS A C 1
ATOM 776 O O . LYS A 1 95 ? -1.073 3.319 -11.602 1.00 68.06 95 LYS A O 1
ATOM 781 N N . ILE A 1 96 ? -1.871 1.414 -10.706 1.00 66.12 96 ILE A N 1
ATOM 782 C CA . ILE A 1 96 ? -0.612 0.987 -10.089 1.00 66.12 96 ILE A CA 1
ATOM 783 C C . ILE A 1 96 ? 0.376 0.732 -11.232 1.00 66.12 96 ILE A C 1
ATOM 785 O O . ILE A 1 96 ? 0.340 -0.315 -11.877 1.00 66.12 96 ILE A O 1
ATOM 789 N N . LYS A 1 97 ? 1.244 1.705 -11.524 1.00 67.25 97 LYS A N 1
ATOM 790 C CA . LYS A 1 97 ? 2.327 1.516 -12.485 1.00 67.25 97 LYS A CA 1
ATOM 791 C C . LYS A 1 97 ? 3.346 0.594 -11.829 1.00 67.25 97 LYS A C 1
ATOM 793 O O . LYS A 1 97 ? 4.133 1.032 -10.999 1.00 67.25 97 LYS A O 1
ATOM 798 N N . ASN A 1 98 ? 3.326 -0.685 -12.189 1.00 65.56 98 ASN A N 1
ATOM 799 C CA . ASN A 1 98 ? 4.347 -1.645 -11.767 1.00 65.56 98 ASN A CA 1
ATOM 800 C C . ASN A 1 98 ? 5.611 -1.521 -12.637 1.00 65.56 98 ASN A C 1
ATOM 802 O O . ASN A 1 98 ? 6.168 -2.509 -13.104 1.00 65.56 98 ASN A O 1
ATOM 806 N N . THR A 1 99 ? 6.007 -0.288 -12.950 1.00 73.06 99 THR A N 1
ATOM 807 C CA . THR A 1 99 ? 7.165 -0.008 -13.792 1.00 73.06 99 THR A CA 1
ATOM 808 C C . THR A 1 99 ? 8.343 0.266 -12.880 1.00 73.06 99 THR A C 1
ATOM 810 O O . THR A 1 99 ? 8.423 1.332 -12.268 1.00 73.06 99 THR A O 1
ATOM 813 N N . GLN A 1 100 ? 9.255 -0.693 -12.781 1.00 77.69 100 GLN A N 1
ATOM 814 C CA . GLN A 1 100 ? 10.556 -0.437 -12.187 1.00 77.69 100 GLN A CA 1
ATOM 815 C C . GLN A 1 100 ? 11.318 0.518 -13.110 1.00 77.69 100 GLN A C 1
ATOM 817 O O . GLN A 1 100 ? 11.515 0.229 -14.291 1.00 77.69 100 GLN A O 1
ATOM 822 N N . THR A 1 101 ? 11.741 1.668 -12.593 1.00 80.12 101 THR A N 1
ATOM 823 C CA . THR A 1 101 ? 12.646 2.548 -13.333 1.00 80.12 101 THR A CA 1
ATOM 824 C C . THR A 1 101 ? 14.003 1.869 -13.404 1.00 80.12 101 THR A C 1
ATOM 826 O O . THR A 1 101 ? 14.687 1.731 -12.390 1.00 80.12 101 THR A O 1
ATOM 829 N N . THR A 1 102 ? 14.385 1.425 -14.597 1.00 83.94 102 THR A N 1
ATOM 830 C CA . THR A 1 102 ? 15.746 0.951 -14.841 1.00 83.94 102 THR A CA 1
ATOM 831 C C . THR A 1 102 ? 16.619 2.176 -15.055 1.00 83.94 102 THR A C 1
ATOM 833 O O . THR A 1 102 ? 16.460 2.891 -16.042 1.00 83.94 102 THR A O 1
ATOM 836 N N . LEU A 1 103 ? 17.509 2.456 -14.105 1.00 83.88 103 LEU A N 1
ATOM 837 C CA . LEU A 1 103 ? 18.546 3.459 -14.308 1.00 83.88 103 LEU A CA 1
ATOM 838 C C . LEU A 1 103 ? 19.599 2.864 -15.243 1.00 83.88 103 LEU A C 1
ATOM 840 O O . LEU A 1 103 ? 20.209 1.840 -14.936 1.00 83.88 103 LEU A O 1
ATOM 844 N N . ASN A 1 104 ? 19.797 3.502 -16.393 1.00 85.75 104 ASN A N 1
ATOM 845 C CA . ASN A 1 104 ? 20.831 3.115 -17.344 1.00 85.75 104 ASN A CA 1
ATOM 846 C C . ASN A 1 104 ? 22.193 3.592 -16.832 1.00 85.75 104 ASN A C 1
ATOM 848 O O . ASN A 1 104 ? 22.685 4.644 -17.232 1.00 85.75 104 ASN A O 1
ATOM 852 N N . PHE A 1 105 ? 22.792 2.828 -15.920 1.00 86.62 105 PHE A N 1
ATOM 853 C CA . PHE A 1 105 ? 24.187 3.028 -15.549 1.00 86.62 105 PHE A CA 1
ATOM 854 C C . PHE A 1 105 ? 25.087 2.413 -16.625 1.00 86.62 105 PHE A C 1
ATOM 856 O O . PHE A 1 105 ? 24.916 1.228 -16.941 1.00 86.62 105 PHE A O 1
ATOM 863 N N . PRO A 1 106 ? 26.047 3.170 -17.190 1.00 86.69 106 PRO A N 1
ATOM 864 C CA . PRO A 1 106 ? 27.036 2.587 -18.081 1.00 86.69 106 PRO A CA 1
ATOM 865 C C . PRO A 1 106 ? 27.818 1.534 -17.297 1.00 86.69 106 PRO A C 1
ATOM 867 O O . PRO A 1 106 ? 28.410 1.818 -16.255 1.00 86.69 106 PRO A O 1
ATOM 870 N N . ARG A 1 107 ? 27.799 0.292 -17.781 1.00 83.38 107 ARG A N 1
ATOM 871 C CA . ARG A 1 107 ? 28.642 -0.763 -17.223 1.00 83.38 107 ARG A CA 1
ATOM 872 C C . ARG A 1 107 ? 30.052 -0.555 -17.757 1.00 83.38 107 ARG A C 1
ATOM 874 O O . ARG A 1 107 ? 30.310 -0.832 -18.923 1.00 83.38 107 ARG A O 1
ATOM 881 N N . VAL A 1 108 ? 30.940 -0.057 -16.907 1.00 84.56 108 VAL A N 1
ATOM 882 C CA . VAL A 1 108 ? 32.381 -0.066 -17.165 1.00 84.56 108 VAL A CA 1
ATOM 883 C C . VAL A 1 108 ? 32.937 -1.297 -16.469 1.00 84.56 108 VAL A C 1
ATOM 885 O O . VAL A 1 108 ? 32.820 -1.413 -15.249 1.00 84.56 108 VAL A O 1
ATOM 888 N N . ASP A 1 109 ? 33.481 -2.239 -17.238 1.00 80.81 109 ASP A N 1
ATOM 889 C CA . ASP A 1 109 ? 34.211 -3.359 -16.649 1.00 80.81 109 ASP A CA 1
ATOM 890 C C . ASP A 1 109 ? 35.490 -2.791 -16.007 1.00 80.81 109 ASP A C 1
ATOM 892 O O . ASP A 1 109 ? 36.275 -2.140 -16.705 1.00 80.81 109 ASP A O 1
ATOM 896 N N . PRO A 1 110 ? 35.704 -2.964 -14.689 1.00 83.69 110 PRO A N 1
ATOM 897 C CA . PRO A 1 110 ? 36.913 -2.478 -14.031 1.00 83.69 110 PRO A CA 1
ATOM 898 C C . PRO A 1 110 ? 38.182 -3.188 -14.524 1.00 83.69 110 PRO A C 1
ATOM 900 O O . PRO A 1 110 ? 39.290 -2.748 -14.213 1.00 83.69 110 PRO A O 1
ATOM 903 N N . TRP A 1 111 ? 38.050 -4.278 -15.283 1.00 79.12 111 TRP A N 1
ATOM 904 C CA . TRP A 1 111 ? 39.167 -5.045 -15.801 1.00 79.12 111 TRP A CA 1
ATOM 905 C C . TRP A 1 111 ? 39.430 -4.743 -17.279 1.00 79.12 111 TRP A C 1
ATOM 907 O O . TRP A 1 111 ? 38.502 -4.671 -18.086 1.00 79.12 111 TRP A O 1
ATOM 917 N N . PRO A 1 112 ? 40.708 -4.623 -17.679 1.00 83.38 112 PRO A N 1
ATOM 918 C CA . PRO A 1 112 ? 41.060 -4.503 -19.085 1.00 83.38 112 PRO A CA 1
ATOM 919 C C . PRO A 1 112 ? 40.585 -5.735 -19.867 1.00 83.38 112 PRO A C 1
ATOM 921 O O . PRO A 1 112 ? 40.658 -6.866 -19.378 1.00 83.38 112 PRO A O 1
ATOM 924 N N . ILE A 1 113 ? 40.157 -5.502 -21.110 1.00 80.88 113 ILE A N 1
ATOM 925 C CA . ILE A 1 113 ? 39.563 -6.493 -22.028 1.00 80.88 113 ILE A CA 1
ATOM 926 C C . ILE A 1 113 ? 40.405 -7.776 -22.120 1.00 80.88 113 ILE A C 1
ATOM 928 O O . ILE A 1 113 ? 39.865 -8.877 -22.162 1.00 80.88 113 ILE A O 1
ATOM 932 N N . THR A 1 114 ? 41.731 -7.655 -22.060 1.00 78.75 114 THR A N 1
ATOM 933 C CA . THR A 1 114 ? 42.669 -8.786 -22.088 1.00 78.75 114 THR A CA 1
ATOM 934 C C . THR A 1 114 ? 42.482 -9.760 -20.921 1.00 78.75 114 THR A C 1
ATOM 936 O O . THR A 1 114 ? 42.486 -10.973 -21.123 1.00 78.75 114 THR A O 1
ATOM 939 N N . LYS A 1 115 ? 42.253 -9.257 -19.700 1.00 76.88 115 LYS A N 1
ATOM 940 C CA . LYS A 1 115 ? 41.978 -10.095 -18.518 1.00 76.88 115 LYS A CA 1
ATOM 941 C C . LYS A 1 115 ? 40.597 -10.743 -18.598 1.00 76.88 115 LYS A C 1
ATOM 943 O O . LYS A 1 115 ? 40.431 -11.888 -18.184 1.00 76.88 115 LYS A O 1
ATOM 948 N N . GLN A 1 116 ? 39.622 -10.031 -19.161 1.00 77.94 116 GLN A N 1
ATOM 949 C CA . GLN A 1 116 ? 38.276 -10.553 -19.390 1.00 77.94 116 GLN A CA 1
ATOM 950 C C . GLN A 1 116 ? 38.290 -11.708 -20.405 1.00 77.94 116 GLN A C 1
ATOM 952 O O . GLN A 1 116 ? 37.663 -12.738 -20.170 1.00 77.94 116 GLN A O 1
ATOM 957 N N . GLN A 1 117 ? 39.058 -11.576 -21.490 1.00 80.12 117 GLN A N 1
ATOM 958 C CA . GLN A 1 117 ? 39.246 -12.623 -22.498 1.00 80.12 117 GLN A CA 1
ATOM 959 C C . GLN A 1 117 ? 39.912 -13.870 -21.909 1.00 80.12 117 GLN A C 1
ATOM 961 O O . GLN A 1 117 ? 39.384 -14.962 -22.082 1.00 80.12 117 GLN A O 1
ATOM 966 N N . MET A 1 118 ? 41.006 -13.713 -21.154 1.00 79.19 118 MET A N 1
ATOM 967 C CA . MET A 1 118 ? 41.663 -14.836 -20.467 1.00 79.19 118 MET A CA 1
ATOM 968 C C . MET A 1 118 ? 40.706 -15.573 -19.526 1.00 79.19 118 MET A C 1
ATOM 970 O O . MET A 1 118 ? 40.661 -16.800 -19.532 1.00 79.19 118 MET A O 1
ATOM 974 N N . ARG A 1 119 ? 39.901 -14.825 -18.757 1.00 77.31 119 ARG A N 1
ATOM 975 C CA . ARG A 1 119 ? 38.874 -15.404 -17.889 1.00 77.31 119 ARG A CA 1
ATOM 976 C C . ARG A 1 119 ? 37.848 -16.196 -18.695 1.00 77.31 119 ARG A C 1
ATOM 978 O O . ARG A 1 119 ? 37.550 -17.321 -18.333 1.00 77.31 119 ARG A O 1
ATOM 985 N N . ASN A 1 120 ? 37.311 -15.616 -19.765 1.00 80.56 120 ASN A N 1
ATOM 986 C CA . ASN A 1 120 ? 36.270 -16.253 -20.571 1.00 80.56 120 ASN A CA 1
ATOM 987 C C . ASN A 1 120 ? 36.774 -17.517 -21.278 1.00 80.56 120 ASN A C 1
ATOM 989 O O . ASN A 1 120 ? 36.016 -18.469 -21.380 1.00 80.56 120 ASN A O 1
ATOM 993 N N . ILE A 1 121 ? 38.036 -17.541 -21.718 1.00 82.38 121 ILE A N 1
ATOM 994 C CA . ILE A 1 121 ? 38.668 -18.727 -22.318 1.00 82.38 121 ILE A CA 1
ATOM 995 C C . ILE A 1 121 ? 38.835 -19.841 -21.272 1.00 82.38 121 ILE A C 1
ATOM 997 O O . ILE A 1 121 ? 38.581 -20.997 -21.577 1.00 82.38 121 ILE A O 1
ATOM 1001 N N . ALA A 1 122 ? 39.175 -19.499 -20.025 1.00 73.94 122 ALA A N 1
ATOM 1002 C CA . ALA A 1 122 ? 39.368 -20.468 -18.941 1.00 73.94 122 ALA A CA 1
ATOM 1003 C C . ALA A 1 122 ? 38.079 -21.168 -18.450 1.00 73.94 122 ALA A C 1
ATOM 1005 O O . ALA A 1 122 ? 38.163 -22.082 -17.639 1.00 73.94 122 ALA A O 1
ATOM 1006 N N . PHE A 1 123 ? 36.895 -20.736 -18.901 1.00 65.31 123 PHE A N 1
ATOM 1007 C CA . PHE A 1 123 ? 35.600 -21.356 -18.577 1.00 65.31 123 PHE A CA 1
ATOM 1008 C C . PHE A 1 123 ? 35.050 -22.245 -19.713 1.00 65.31 123 PHE A C 1
ATOM 1010 O O . PHE A 1 123 ? 33.897 -22.664 -19.636 1.00 65.31 123 PHE A O 1
ATOM 1017 N N . VAL A 1 124 ? 35.829 -22.484 -20.777 1.00 69.94 124 VAL A N 1
ATOM 1018 C CA . VAL A 1 124 ? 35.406 -23.240 -21.977 1.00 69.94 124 VAL A CA 1
ATOM 1019 C C . VAL A 1 124 ? 35.938 -24.688 -21.994 1.00 69.94 124 VAL A C 1
ATOM 1021 O O . VAL A 1 124 ? 35.673 -25.405 -22.953 1.00 69.94 124 VAL A O 1
ATOM 1024 N N . ASP A 1 125 ? 36.589 -25.152 -20.921 1.00 56.22 125 ASP A N 1
ATOM 1025 C CA . ASP A 1 125 ? 37.024 -26.551 -20.743 1.00 56.22 125 ASP A CA 1
ATOM 1026 C C . ASP A 1 125 ? 36.197 -27.297 -19.680 1.00 56.22 125 ASP A C 1
ATOM 1028 O O . ASP A 1 125 ? 36.029 -26.753 -18.560 1.00 56.22 125 ASP A O 1
#

pLDDT: mean 74.69, std 17.54, range [38.66, 96.38]